Protein AF-A0A1R0H5N1-F1 (afdb_monomer)

Organism: NCBI:txid133383

Structure (mmCIF, N/CA/C/O backbone):
data_AF-A0A1R0H5N1-F1
#
_entry.id   AF-A0A1R0H5N1-F1
#
loop_
_atom_site.group_PDB
_atom_site.id
_atom_site.type_symbol
_atom_site.label_atom_id
_atom_site.label_alt_id
_atom_site.label_comp_id
_atom_site.label_asym_id
_atom_site.label_entity_id
_atom_site.label_seq_id
_atom_site.pdbx_PDB_ins_code
_atom_site.Cartn_x
_atom_site.Cartn_y
_atom_site.Cartn_z
_atom_site.occupancy
_atom_site.B_iso_or_equiv
_atom_site.auth_seq_id
_atom_site.auth_comp_id
_atom_site.auth_asym_id
_atom_site.auth_atom_id
_atom_site.pdbx_PDB_model_num
ATOM 1 N N . MET A 1 1 ? -15.546 14.844 -3.996 1.00 44.25 1 MET A N 1
ATOM 2 C CA . MET A 1 1 ? -14.471 14.415 -4.918 1.00 44.25 1 MET A CA 1
ATOM 3 C C . MET A 1 1 ? -14.047 13.011 -4.516 1.00 44.25 1 MET A C 1
ATOM 5 O O . MET A 1 1 ? -13.396 12.857 -3.492 1.00 44.25 1 MET A O 1
ATOM 9 N N . LEU A 1 2 ? -14.510 11.983 -5.229 1.00 49.69 2 LEU A N 1
ATOM 10 C CA . LEU A 1 2 ? -14.223 10.593 -4.871 1.00 49.69 2 LEU A CA 1
ATOM 11 C C . LEU A 1 2 ? -12.843 10.215 -5.434 1.00 49.69 2 LEU A C 1
ATOM 13 O O . LEU A 1 2 ? -12.694 10.012 -6.638 1.00 49.69 2 LEU A O 1
ATOM 17 N N . LEU A 1 3 ? -11.823 10.152 -4.577 1.00 66.25 3 LEU A N 1
ATOM 18 C CA . LEU A 1 3 ? -10.544 9.518 -4.906 1.00 66.25 3 LEU A CA 1
ATOM 19 C C . LEU A 1 3 ? -10.795 8.011 -5.068 1.00 66.25 3 LEU A C 1
ATOM 21 O O . LEU A 1 3 ? -10.722 7.247 -4.110 1.00 66.25 3 LEU A O 1
ATOM 25 N N . CYS A 1 4 ? -11.157 7.573 -6.275 1.00 80.06 4 CYS A N 1
ATOM 26 C CA . CYS A 1 4 ? -11.319 6.153 -6.568 1.00 80.06 4 CYS A CA 1
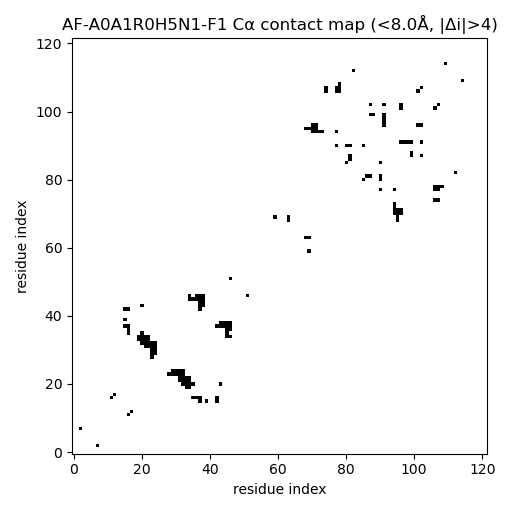ATOM 27 C C . CYS A 1 4 ? -9.935 5.498 -6.660 1.00 80.06 4 CYS A C 1
ATOM 29 O O . CYS A 1 4 ? -9.246 5.627 -7.674 1.00 80.06 4 CYS A O 1
ATOM 31 N N . LEU A 1 5 ? -9.537 4.786 -5.601 1.00 80.38 5 LEU A N 1
ATOM 32 C CA . LEU A 1 5 ? -8.251 4.081 -5.526 1.00 80.38 5 LEU A CA 1
ATOM 33 C C . LEU A 1 5 ? -8.053 3.118 -6.702 1.00 80.38 5 LEU A C 1
ATOM 35 O O . LEU A 1 5 ? -6.963 3.051 -7.263 1.00 80.38 5 LEU A O 1
ATOM 39 N N . VAL A 1 6 ? -9.119 2.430 -7.121 1.00 82.38 6 VAL A N 1
ATOM 40 C CA . VAL A 1 6 ? -9.088 1.499 -8.259 1.00 82.38 6 VAL A CA 1
ATOM 41 C C . VAL A 1 6 ? -8.731 2.230 -9.552 1.00 82.38 6 VAL A C 1
ATOM 43 O O . VAL A 1 6 ? -7.863 1.784 -10.301 1.00 82.38 6 VAL A O 1
ATOM 46 N N . TYR A 1 7 ? -9.356 3.382 -9.800 1.00 87.94 7 TYR A N 1
ATOM 47 C CA . TYR A 1 7 ? -9.076 4.181 -10.990 1.00 87.94 7 TYR A CA 1
ATOM 48 C C . TYR A 1 7 ? -7.671 4.792 -10.945 1.00 87.94 7 TYR A C 1
ATOM 50 O O . TYR A 1 7 ? -6.930 4.707 -11.922 1.00 87.94 7 TYR A O 1
ATOM 58 N N . ALA A 1 8 ? -7.262 5.336 -9.795 1.00 89.81 8 ALA A N 1
ATOM 59 C CA . ALA A 1 8 ? -5.914 5.868 -9.607 1.00 89.81 8 ALA A CA 1
ATOM 60 C C . ALA A 1 8 ? -4.841 4.794 -9.854 1.00 89.81 8 ALA A C 1
ATOM 62 O O . ALA A 1 8 ? -3.863 5.041 -10.560 1.00 89.81 8 ALA A O 1
ATOM 63 N N . TYR A 1 9 ? -5.056 3.581 -9.337 1.00 90.56 9 TYR A N 1
ATOM 64 C CA . TYR A 1 9 ? -4.151 2.457 -9.545 1.00 90.56 9 TYR A CA 1
ATOM 65 C C . TYR A 1 9 ? -4.115 1.991 -11.006 1.00 90.56 9 TYR A C 1
ATOM 67 O O . TYR A 1 9 ? -3.042 1.683 -11.523 1.00 90.56 9 TYR A O 1
ATOM 75 N N . LYS A 1 10 ? -5.258 1.996 -11.704 1.00 92.19 10 LYS A N 1
ATOM 76 C CA . LYS A 1 10 ? -5.314 1.695 -13.141 1.00 92.19 10 LYS A CA 1
ATOM 77 C C . LYS A 1 10 ? -4.419 2.645 -13.944 1.00 92.19 10 LYS A C 1
ATOM 79 O O . LYS A 1 10 ? -3.538 2.185 -14.667 1.00 92.19 10 LYS A O 1
ATOM 84 N N . ILE A 1 11 ? -4.575 3.955 -13.741 1.00 93.25 11 ILE A N 1
ATOM 85 C CA . ILE A 1 11 ? -3.749 4.976 -14.406 1.00 93.25 11 ILE A CA 1
ATOM 86 C C . ILE A 1 11 ? -2.270 4.833 -14.021 1.00 93.25 11 ILE A C 1
ATOM 88 O O . ILE A 1 11 ? -1.384 4.977 -14.865 1.00 93.25 11 ILE A O 1
ATOM 92 N N . TYR A 1 12 ? -1.982 4.526 -12.753 1.00 93.81 12 TYR A N 1
ATOM 93 C CA . TYR A 1 12 ? -0.618 4.268 -12.295 1.00 93.81 12 TYR A CA 1
ATOM 94 C C . TYR A 1 12 ? 0.025 3.088 -13.040 1.00 93.81 12 TYR A C 1
ATOM 96 O O . TYR A 1 12 ? 1.154 3.213 -13.522 1.00 93.81 12 TYR A O 1
ATOM 104 N N . LYS A 1 13 ? -0.688 1.962 -13.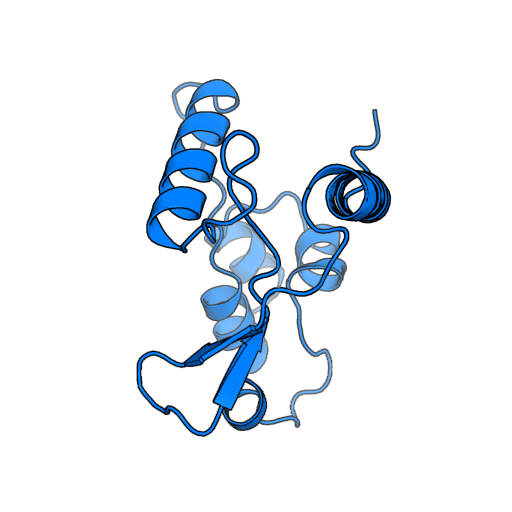181 1.00 92.94 13 LYS A N 1
ATOM 105 C CA . LYS A 1 13 ? -0.201 0.804 -13.941 1.00 92.94 13 LYS A CA 1
ATOM 106 C C . LYS A 1 13 ? 0.095 1.172 -15.388 1.00 92.94 13 LYS A C 1
ATOM 108 O O . LYS A 1 13 ? 1.173 0.856 -15.866 1.00 92.94 13 LYS A O 1
ATOM 113 N N . GLU A 1 14 ? -0.805 1.886 -16.055 1.00 92.94 14 GLU A N 1
ATOM 114 C CA . GLU A 1 14 ? -0.618 2.290 -17.456 1.00 92.94 14 GLU A CA 1
ATOM 115 C C . GLU A 1 14 ? 0.609 3.200 -17.650 1.00 92.94 14 GLU A C 1
ATOM 117 O O . GLU A 1 14 ? 1.322 3.078 -18.643 1.00 92.94 14 GLU A O 1
ATOM 122 N N . LYS A 1 15 ? 0.900 4.093 -16.694 1.00 92.75 15 LYS A N 1
ATOM 123 C CA . LYS A 1 15 ? 1.978 5.091 -16.833 1.00 92.75 15 LYS A CA 1
ATOM 124 C C . LYS A 1 15 ? 3.333 4.653 -16.272 1.00 92.75 15 LYS A C 1
ATOM 126 O O . LYS A 1 15 ? 4.376 5.081 -16.780 1.00 92.75 15 LYS A O 1
ATOM 131 N N . VAL A 1 16 ? 3.342 3.863 -15.200 1.00 92.56 16 VAL A N 1
ATOM 132 C CA . VAL A 1 16 ? 4.546 3.567 -14.402 1.00 92.56 16 VAL A CA 1
ATOM 133 C C . VAL A 1 16 ? 4.852 2.073 -14.373 1.00 92.56 16 VAL A C 1
ATOM 135 O O . VAL A 1 16 ? 5.983 1.687 -14.659 1.00 92.56 16 VAL A O 1
ATOM 138 N N . ALA A 1 17 ? 3.860 1.236 -14.072 1.00 92.12 17 ALA A N 1
ATOM 139 C CA . ALA A 1 17 ? 4.028 -0.208 -13.885 1.00 92.12 17 ALA A CA 1
ATOM 140 C C . ALA A 1 17 ? 3.399 -1.026 -15.030 1.00 92.12 17 ALA A C 1
ATOM 142 O O . ALA A 1 17 ? 2.692 -2.006 -14.788 1.00 92.12 17 ALA A O 1
ATOM 143 N N . TYR A 1 18 ? 3.636 -0.598 -16.275 1.00 90.44 18 TYR A N 1
ATOM 144 C CA . TYR A 1 18 ? 2.992 -1.170 -17.465 1.00 90.44 18 TYR A CA 1
ATOM 145 C C . TYR A 1 18 ? 3.497 -2.584 -17.785 1.00 90.44 18 TYR A C 1
ATOM 147 O O . TYR A 1 18 ? 2.748 -3.404 -18.308 1.00 90.44 18 TYR A O 1
ATOM 155 N N . LEU A 1 19 ? 4.741 -2.891 -17.404 1.00 90.25 19 LEU A N 1
ATOM 156 C CA . LEU A 1 19 ? 5.320 -4.234 -17.433 1.00 90.25 19 LEU A CA 1
ATOM 157 C C . LEU A 1 19 ? 5.545 -4.756 -16.013 1.00 90.25 19 LEU A C 1
ATOM 159 O O . LEU A 1 19 ? 5.891 -3.953 -15.137 1.00 90.25 19 LEU A O 1
ATOM 163 N N . PRO A 1 20 ? 5.405 -6.073 -15.769 1.00 88.44 20 PRO A N 1
ATOM 164 C CA . PRO A 1 20 ? 5.778 -6.683 -14.497 1.00 88.44 20 PRO A CA 1
ATOM 165 C C . PRO A 1 20 ? 7.278 -6.509 -14.224 1.00 88.44 20 PRO A C 1
ATOM 167 O O . PRO A 1 20 ? 8.082 -6.340 -15.137 1.00 88.44 20 PRO A O 1
ATOM 170 N N . PHE A 1 21 ? 7.644 -6.509 -12.947 1.00 89.06 21 PHE A N 1
ATOM 171 C CA . PHE A 1 21 ? 9.021 -6.377 -12.480 1.00 89.06 21 PHE A CA 1
ATOM 172 C C . PHE A 1 21 ? 9.272 -7.362 -11.338 1.00 89.06 21 PHE A C 1
ATOM 174 O O . PHE A 1 21 ? 9.279 -6.960 -10.166 1.00 89.06 21 PHE A O 1
ATOM 181 N N . PRO A 1 22 ? 9.387 -8.658 -11.680 1.00 89.75 22 PRO A N 1
ATOM 182 C CA . PRO A 1 22 ? 9.730 -9.691 -10.720 1.00 89.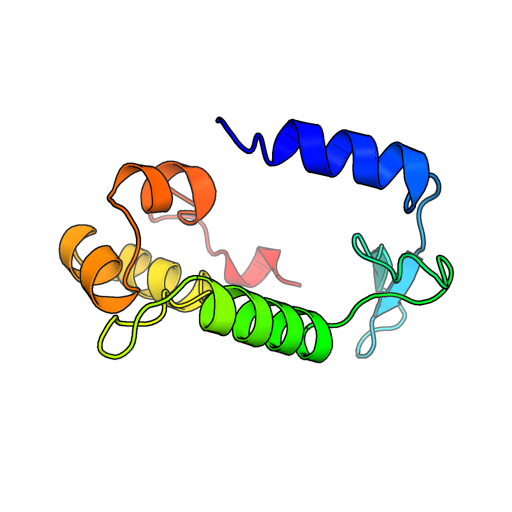75 22 PRO A CA 1
ATOM 183 C C . PRO A 1 22 ? 11.180 -9.517 -10.263 1.00 89.75 22 PRO A C 1
ATOM 185 O O . PRO A 1 22 ? 12.064 -9.185 -11.056 1.00 89.75 22 PRO A O 1
ATOM 188 N N . ARG A 1 23 ? 11.412 -9.718 -8.969 1.00 87.56 23 ARG A N 1
ATOM 189 C CA . ARG A 1 23 ? 12.739 -9.879 -8.379 1.00 87.56 23 ARG A CA 1
ATOM 190 C C . ARG A 1 23 ? 12.699 -11.030 -7.374 1.00 87.56 23 ARG A C 1
ATOM 192 O O . ARG A 1 23 ? 11.673 -11.164 -6.705 1.00 87.56 23 ARG A O 1
ATOM 199 N N . PRO A 1 24 ? 13.801 -11.774 -7.199 1.00 90.38 24 PRO A N 1
ATOM 200 C CA . PRO A 1 24 ?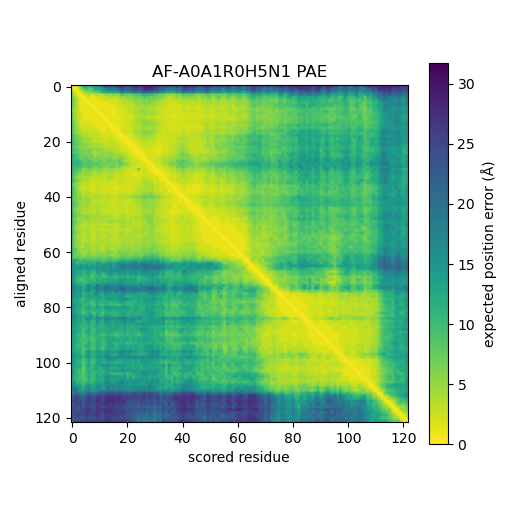 13.890 -12.780 -6.153 1.00 90.38 24 PRO A CA 1
ATOM 201 C C . PRO A 1 24 ? 13.599 -12.167 -4.781 1.00 90.38 24 PRO A C 1
ATOM 203 O O . PRO A 1 24 ? 14.012 -11.035 -4.489 1.00 90.38 24 PRO A O 1
ATOM 206 N N . HIS A 1 25 ? 12.878 -12.899 -3.941 1.00 86.31 25 HIS A N 1
ATOM 207 C CA . HIS A 1 25 ? 12.607 -12.489 -2.577 1.00 86.31 25 HIS A CA 1
ATOM 208 C C . HIS A 1 25 ? 13.915 -12.428 -1.779 1.00 86.31 25 HIS A C 1
ATOM 210 O O . HIS A 1 25 ? 14.785 -13.283 -1.909 1.00 86.31 25 HIS A O 1
ATOM 216 N N . LEU A 1 26 ? 14.043 -11.423 -0.906 1.00 84.12 26 LEU A N 1
ATOM 217 C CA . LEU A 1 26 ? 15.292 -11.144 -0.187 1.00 84.12 26 LEU A CA 1
ATOM 218 C C . LEU A 1 26 ? 15.778 -12.326 0.673 1.00 84.12 26 LEU A C 1
ATOM 220 O O . LEU A 1 26 ? 16.979 -12.476 0.877 1.00 84.12 26 LEU A O 1
ATOM 224 N N . ASN A 1 27 ? 14.847 -13.147 1.168 1.00 87.81 27 ASN A N 1
ATOM 225 C CA . ASN A 1 27 ? 15.152 -14.297 2.026 1.00 87.81 27 ASN A CA 1
ATOM 226 C C . ASN A 1 27 ? 15.028 -15.651 1.310 1.00 87.81 27 ASN A C 1
ATOM 228 O O . ASN A 1 27 ? 15.454 -16.653 1.874 1.00 87.81 27 ASN A O 1
ATOM 232 N N . ASP A 1 28 ? 14.416 -15.700 0.124 1.00 89.19 28 ASP A N 1
ATOM 233 C CA . ASP A 1 28 ? 14.215 -16.949 -0.619 1.00 89.19 28 ASP A CA 1
ATOM 234 C C . ASP A 1 28 ? 14.274 -16.685 -2.125 1.00 89.19 28 ASP A C 1
ATOM 236 O O . ASP A 1 28 ? 13.344 -16.152 -2.728 1.00 89.19 28 ASP A O 1
ATOM 240 N N . ASN A 1 29 ? 15.379 -17.085 -2.746 1.00 89.06 29 ASN A N 1
ATOM 241 C CA . ASN A 1 29 ? 15.606 -16.827 -4.162 1.00 89.06 29 ASN A CA 1
ATOM 242 C C . ASN A 1 29 ? 14.732 -17.684 -5.092 1.00 89.06 29 ASN A C 1
ATOM 244 O O . ASN A 1 29 ? 14.731 -17.431 -6.293 1.00 89.06 29 ASN A O 1
ATOM 248 N N . ASN A 1 30 ? 13.999 -18.676 -4.572 1.00 93.56 30 ASN A N 1
ATOM 249 C CA . ASN A 1 30 ? 13.056 -19.470 -5.364 1.00 93.56 30 ASN A CA 1
ATOM 250 C C . ASN A 1 30 ? 11.707 -18.765 -5.560 1.00 93.56 30 ASN A C 1
ATOM 252 O O . ASN A 1 30 ? 10.882 -19.228 -6.349 1.00 93.56 30 ASN A O 1
ATOM 256 N N . ILE A 1 31 ? 11.469 -17.668 -4.836 1.00 91.00 31 ILE A N 1
ATOM 257 C CA . ILE A 1 31 ? 10.225 -16.907 -4.894 1.00 91.00 31 ILE A CA 1
ATOM 258 C C . ILE A 1 31 ? 10.483 -15.604 -5.641 1.00 91.00 31 ILE A C 1
ATOM 260 O O . ILE A 1 31 ? 11.239 -14.752 -5.179 1.00 91.00 31 ILE A O 1
ATOM 264 N N . ASP A 1 32 ? 9.796 -15.411 -6.763 1.00 90.25 32 ASP A N 1
ATOM 265 C CA . ASP A 1 32 ? 9.794 -14.137 -7.473 1.00 90.25 32 ASP A CA 1
ATOM 266 C C . ASP A 1 32 ? 8.662 -13.234 -6.978 1.00 90.25 32 ASP A C 1
ATOM 268 O O . ASP A 1 32 ? 7.476 -13.560 -7.058 1.00 90.25 32 ASP A O 1
ATOM 272 N N . VAL A 1 33 ? 9.027 -12.039 -6.519 1.00 88.81 33 VAL A N 1
ATOM 273 C CA . VAL A 1 33 ? 8.092 -11.018 -6.053 1.00 88.81 33 VAL A CA 1
ATOM 274 C C . VAL A 1 33 ? 7.991 -9.909 -7.086 1.00 88.81 33 VAL A C 1
ATOM 276 O O . VAL A 1 33 ? 8.959 -9.219 -7.407 1.00 88.81 33 VAL A O 1
ATOM 279 N N . ASN A 1 34 ? 6.780 -9.687 -7.588 1.00 89.50 34 ASN A N 1
ATOM 280 C CA . ASN A 1 34 ? 6.502 -8.551 -8.454 1.00 89.50 34 ASN A CA 1
ATOM 281 C C . ASN A 1 34 ? 6.268 -7.281 -7.625 1.00 89.50 34 ASN A C 1
ATOM 283 O O . ASN A 1 34 ? 5.265 -7.152 -6.919 1.00 89.50 34 ASN A O 1
ATOM 287 N N . HIS A 1 35 ? 7.155 -6.297 -7.759 1.00 86.56 35 HIS A N 1
ATOM 288 C CA . HIS A 1 35 ? 6.996 -5.021 -7.066 1.00 86.56 35 HIS A CA 1
ATOM 289 C C . HIS A 1 35 ? 5.929 -4.146 -7.743 1.00 86.56 35 HIS A C 1
ATOM 291 O O . HIS A 1 35 ? 6.149 -3.577 -8.820 1.00 86.56 35 HIS A O 1
ATOM 297 N N . LEU A 1 36 ? 4.774 -4.019 -7.076 1.00 88.06 36 LEU A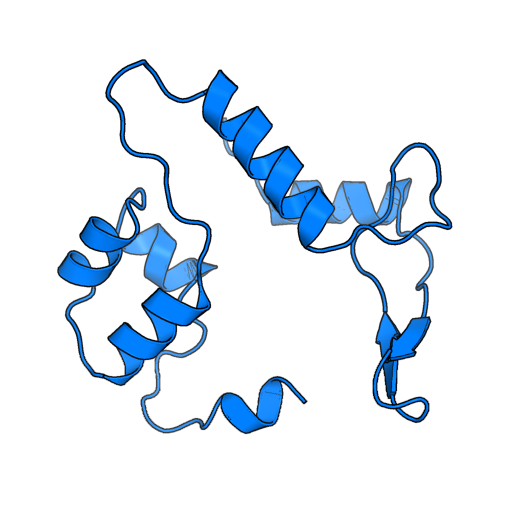 N 1
ATOM 298 C CA . LEU A 1 36 ? 3.620 -3.260 -7.570 1.00 88.06 36 LEU A CA 1
ATOM 299 C C . LEU A 1 36 ? 3.891 -1.759 -7.677 1.00 88.06 36 LEU A C 1
ATOM 301 O O . LEU A 1 36 ? 3.418 -1.134 -8.620 1.00 88.06 36 LEU A O 1
ATOM 305 N N . PHE A 1 37 ? 4.638 -1.195 -6.726 1.00 91.12 37 PHE A N 1
ATOM 306 C CA . PHE A 1 37 ? 4.970 0.226 -6.683 1.00 91.12 37 PHE A CA 1
ATOM 307 C C . PHE A 1 37 ? 6.451 0.461 -6.974 1.00 91.12 37 PHE A C 1
ATOM 309 O O . PHE A 1 37 ? 7.331 -0.277 -6.530 1.00 91.12 37 PHE A O 1
ATOM 316 N N . ARG A 1 38 ? 6.711 1.524 -7.728 1.00 92.44 38 ARG A N 1
ATOM 317 C CA . ARG A 1 38 ? 8.007 1.956 -8.259 1.00 92.44 38 ARG A CA 1
ATOM 318 C C . ARG A 1 38 ? 8.090 3.470 -8.244 1.00 92.44 38 ARG A C 1
ATOM 320 O O . ARG A 1 38 ? 7.056 4.146 -8.263 1.00 92.44 38 ARG A O 1
ATOM 327 N N . TYR A 1 39 ? 9.309 3.993 -8.245 1.00 90.88 39 TYR A N 1
ATOM 328 C CA . TYR A 1 39 ? 9.522 5.432 -8.334 1.00 90.88 39 TYR A CA 1
ATOM 329 C C . TYR A 1 39 ? 9.018 5.973 -9.677 1.00 90.88 39 TYR A C 1
ATOM 331 O O . TYR A 1 39 ? 9.222 5.375 -10.729 1.00 90.88 39 TYR A O 1
ATOM 339 N N . ILE A 1 40 ? 8.362 7.135 -9.643 1.00 89.81 40 ILE A N 1
ATOM 340 C CA . ILE A 1 40 ? 7.834 7.785 -10.855 1.00 89.81 40 ILE A CA 1
ATOM 341 C C . ILE A 1 40 ? 8.987 8.226 -11.769 1.00 89.81 40 ILE A C 1
ATOM 343 O O . ILE A 1 40 ? 8.920 8.030 -12.981 1.00 89.81 40 ILE A O 1
ATOM 347 N N . ASN A 1 41 ? 10.052 8.767 -11.170 1.00 89.88 41 ASN A N 1
ATOM 348 C CA . ASN A 1 41 ? 11.234 9.261 -11.882 1.00 89.88 41 ASN A CA 1
ATOM 349 C C . ASN A 1 41 ? 12.169 8.130 -12.338 1.00 89.88 41 ASN A C 1
ATOM 351 O O . ASN A 1 41 ? 12.924 8.309 -13.284 1.00 89.88 41 ASN A O 1
ATOM 355 N N . ASP A 1 42 ? 12.111 6.974 -11.672 1.00 90.75 42 ASP A N 1
ATOM 356 C CA . ASP A 1 42 ? 12.897 5.788 -12.007 1.00 90.75 42 ASP A CA 1
ATOM 357 C C . ASP A 1 42 ? 12.023 4.535 -11.884 1.00 90.75 42 ASP A C 1
ATOM 359 O O . ASP A 1 42 ? 11.885 3.920 -10.823 1.00 90.75 42 ASP A O 1
ATOM 363 N N . LYS A 1 43 ? 11.431 4.148 -13.015 1.00 89.69 43 LYS A N 1
ATOM 364 C CA . LYS A 1 43 ? 10.484 3.029 -13.105 1.00 89.69 43 LYS A CA 1
ATOM 365 C C . LYS A 1 43 ? 11.153 1.661 -12.942 1.00 89.69 43 LYS A C 1
ATOM 367 O O . LYS A 1 43 ? 10.446 0.657 -12.904 1.00 89.69 43 LYS A O 1
ATOM 372 N N . THR A 1 44 ? 12.485 1.603 -12.868 1.00 88.38 44 THR A N 1
ATOM 373 C CA . THR A 1 44 ? 13.253 0.364 -12.645 1.00 88.38 44 THR A CA 1
ATOM 374 C C . THR A 1 44 ? 13.502 0.096 -11.162 1.00 88.38 44 THR A C 1
ATOM 376 O O . THR A 1 44 ? 13.898 -1.006 -10.766 1.00 88.38 44 THR A O 1
ATOM 379 N N . LYS A 1 45 ? 13.240 1.097 -10.316 1.00 90.12 45 LYS A N 1
ATOM 380 C CA . LYS A 1 45 ? 13.462 1.013 -8.882 1.00 90.12 45 LYS A CA 1
ATOM 381 C C . LYS A 1 45 ? 12.148 0.741 -8.147 1.00 90.12 45 LYS A C 1
ATOM 383 O O . LYS A 1 45 ? 11.222 1.556 -8.231 1.00 90.12 45 LYS A O 1
ATOM 388 N N . PRO A 1 46 ? 12.049 -0.372 -7.400 1.00 90.25 46 PRO A N 1
ATOM 389 C CA . PRO A 1 46 ? 10.871 -0.654 -6.601 1.00 90.25 46 PRO A CA 1
ATOM 390 C C . PRO A 1 46 ? 10.800 0.300 -5.407 1.00 90.25 46 PRO A C 1
ATOM 392 O O . PRO A 1 46 ? 11.815 0.806 -4.919 1.00 90.25 46 PRO A O 1
ATOM 395 N N . LEU A 1 47 ? 9.581 0.556 -4.949 1.00 90.94 47 LEU A N 1
ATOM 396 C CA . LEU A 1 47 ? 9.308 1.418 -3.809 1.00 90.94 47 LEU A CA 1
ATOM 397 C C . LEU A 1 47 ? 9.080 0.534 -2.578 1.00 90.94 47 LEU A C 1
ATOM 399 O O . LEU A 1 47 ? 8.200 -0.326 -2.576 1.00 90.94 47 LEU A O 1
ATOM 403 N N . PHE A 1 48 ? 9.914 0.713 -1.555 1.00 87.50 48 PHE A N 1
ATOM 404 C CA . PHE A 1 48 ? 9.933 -0.137 -0.363 1.00 87.50 48 PHE A CA 1
ATOM 405 C C . PHE A 1 48 ? 9.103 0.445 0.788 1.00 87.50 48 PHE A C 1
ATOM 407 O O . PHE A 1 48 ? 8.716 1.617 0.785 1.00 87.50 48 PHE A O 1
ATOM 414 N N . VAL A 1 49 ? 8.835 -0.398 1.791 1.00 83.12 49 VAL A N 1
ATOM 415 C CA . VAL A 1 49 ? 7.978 -0.086 2.948 1.00 83.12 49 VAL A CA 1
ATOM 416 C C . VAL A 1 49 ? 8.465 1.145 3.716 1.00 83.12 49 VAL A C 1
ATOM 418 O O . VAL A 1 49 ? 7.645 1.945 4.167 1.00 83.12 49 VAL A O 1
ATOM 421 N N . ASP A 1 50 ? 9.779 1.350 3.830 1.00 85.19 50 ASP A N 1
ATOM 422 C CA . ASP A 1 50 ? 10.371 2.519 4.492 1.00 85.19 50 ASP A CA 1
ATOM 423 C C . ASP A 1 50 ? 9.984 3.825 3.780 1.00 85.19 50 ASP A C 1
ATOM 425 O O . ASP A 1 50 ? 9.669 4.833 4.420 1.00 85.19 50 ASP A O 1
ATOM 429 N N . ARG A 1 51 ? 9.976 3.807 2.442 1.00 89.94 51 ARG A N 1
ATOM 430 C CA . ARG A 1 51 ? 9.649 4.970 1.631 1.00 89.94 51 ARG A CA 1
ATOM 431 C C . ARG A 1 51 ? 8.155 5.249 1.663 1.00 89.94 51 ARG A C 1
ATOM 433 O O . ARG A 1 51 ? 7.789 6.383 1.951 1.00 89.94 51 ARG A O 1
ATOM 440 N N . ILE A 1 52 ? 7.322 4.221 1.485 1.00 86.81 52 ILE A N 1
ATOM 441 C CA . ILE A 1 52 ? 5.860 4.329 1.631 1.00 86.81 52 ILE A CA 1
ATOM 442 C C . ILE A 1 52 ? 5.515 4.920 3.002 1.00 86.81 52 ILE A C 1
ATOM 444 O O . ILE A 1 52 ? 4.726 5.856 3.100 1.00 86.81 52 ILE A O 1
ATOM 448 N N . SER A 1 53 ? 6.160 4.433 4.065 1.00 83.31 53 SER A N 1
ATOM 449 C CA . SER A 1 53 ? 5.929 4.920 5.428 1.00 83.31 53 SER A CA 1
ATOM 450 C C . SER A 1 53 ? 6.278 6.401 5.592 1.00 83.31 53 SER A C 1
ATOM 452 O O . SER A 1 53 ? 5.566 7.129 6.285 1.00 83.31 53 SER A O 1
ATOM 454 N N . ARG A 1 54 ? 7.367 6.865 4.966 1.00 88.50 54 ARG A N 1
ATOM 455 C CA . ARG A 1 54 ? 7.744 8.287 4.969 1.00 88.50 54 ARG A CA 1
ATOM 456 C C . ARG A 1 54 ? 6.764 9.140 4.175 1.00 88.50 54 ARG A C 1
ATOM 458 O O . ARG A 1 54 ? 6.373 10.196 4.666 1.00 88.50 54 ARG A O 1
ATOM 465 N N . ASP A 1 55 ? 6.350 8.677 3.000 1.00 88.12 55 ASP A N 1
ATOM 466 C CA . ASP A 1 55 ? 5.413 9.404 2.146 1.00 88.12 55 ASP A CA 1
ATOM 467 C C . ASP A 1 55 ? 4.039 9.530 2.837 1.00 88.12 55 ASP A C 1
ATOM 469 O O . ASP A 1 55 ? 3.495 10.631 2.899 1.00 88.12 55 ASP A O 1
ATOM 473 N N . ILE A 1 56 ? 3.535 8.462 3.480 1.00 83.56 56 ILE A N 1
ATOM 474 C CA . ILE A 1 56 ? 2.320 8.511 4.318 1.00 83.56 56 ILE A CA 1
ATOM 475 C C . ILE A 1 56 ? 2.474 9.554 5.425 1.00 83.56 56 ILE A C 1
ATOM 477 O O . ILE A 1 56 ? 1.630 10.432 5.5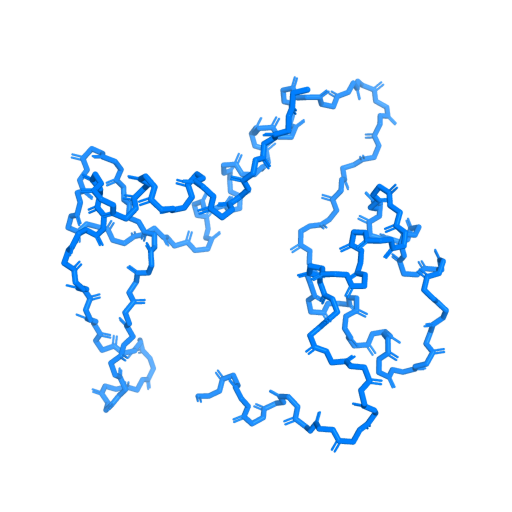47 1.00 83.56 56 ILE A O 1
ATOM 481 N N . LYS A 1 57 ? 3.558 9.507 6.213 1.00 82.50 57 LYS A N 1
ATOM 482 C CA . LYS A 1 57 ? 3.786 10.482 7.295 1.00 82.50 57 LYS A CA 1
ATOM 483 C C . LYS A 1 57 ? 3.806 11.920 6.780 1.00 82.50 57 LYS A C 1
ATOM 485 O O . LYS A 1 57 ? 3.207 12.790 7.404 1.00 82.50 57 LYS A O 1
ATOM 490 N N . SER A 1 58 ? 4.472 12.161 5.651 1.00 88.19 58 SER A N 1
ATOM 491 C CA . SER A 1 58 ? 4.559 13.492 5.054 1.00 88.19 58 SER A CA 1
ATOM 492 C C . SER A 1 58 ? 3.197 13.995 4.582 1.00 88.19 58 SER A C 1
ATOM 494 O O . SER A 1 58 ? 2.845 15.127 4.889 1.00 88.19 58 SER A O 1
ATOM 496 N N . ILE A 1 59 ? 2.429 13.171 3.860 1.00 86.88 59 ILE A N 1
ATOM 497 C CA . ILE A 1 59 ? 1.095 13.538 3.359 1.00 86.88 59 ILE A CA 1
ATOM 498 C C . ILE A 1 59 ? 0.146 13.781 4.530 1.00 86.88 59 ILE A C 1
ATOM 500 O O . ILE A 1 59 ? -0.539 14.798 4.585 1.00 86.88 59 ILE A O 1
ATOM 504 N N . THR A 1 60 ? 0.151 12.878 5.506 1.00 81.75 60 THR A N 1
ATOM 505 C CA . THR A 1 60 ? -0.641 13.008 6.722 1.00 81.75 60 THR A CA 1
ATOM 506 C C . THR A 1 60 ? -0.317 14.306 7.461 1.00 81.75 60 THR A C 1
ATOM 508 O O . THR A 1 60 ? -1.236 15.026 7.834 1.00 81.75 60 THR A O 1
ATOM 511 N N . GLY A 1 61 ? 0.963 14.660 7.611 1.00 82.94 61 GLY A N 1
ATOM 512 C CA . GLY A 1 61 ? 1.374 15.918 8.242 1.00 82.94 61 GLY A CA 1
ATOM 513 C C . GLY A 1 61 ? 0.911 17.182 7.507 1.00 82.94 61 GLY A C 1
ATOM 514 O O . GLY A 1 61 ? 0.819 18.234 8.129 1.00 82.94 61 GLY A O 1
ATOM 515 N N . MET A 1 62 ? 0.593 17.094 6.210 1.00 86.19 62 MET A N 1
ATOM 516 C CA . MET A 1 62 ? 0.018 18.207 5.441 1.00 86.19 62 MET A CA 1
ATOM 517 C C . MET A 1 62 ? -1.505 18.316 5.595 1.00 86.19 62 MET A C 1
ATOM 519 O O . MET A 1 62 ? -2.055 19.402 5.439 1.00 86.19 62 MET A O 1
ATOM 523 N N . ILE A 1 63 ? -2.191 17.200 5.858 1.00 83.38 63 ILE A N 1
ATOM 524 C CA . ILE A 1 63 ? -3.661 17.135 5.928 1.00 83.38 63 ILE A CA 1
ATOM 525 C C . ILE A 1 63 ? -4.166 17.378 7.355 1.00 83.38 63 ILE A C 1
ATOM 527 O O . ILE A 1 63 ? -5.203 18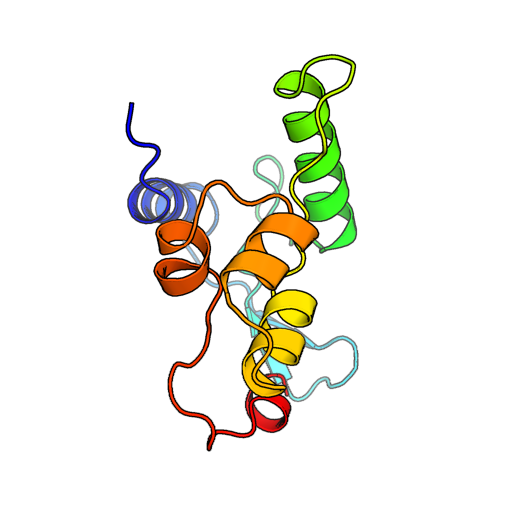.010 7.552 1.00 83.38 63 ILE A O 1
ATOM 531 N N . ILE A 1 64 ? -3.455 16.843 8.344 1.00 82.94 64 ILE A N 1
ATOM 532 C CA . ILE A 1 64 ? -3.889 16.791 9.740 1.00 82.94 64 ILE A CA 1
ATOM 533 C C . ILE A 1 64 ? -3.601 18.118 10.441 1.00 82.94 64 ILE A C 1
ATOM 535 O O . ILE A 1 64 ? -2.498 18.660 10.348 1.00 82.94 64 ILE A O 1
ATOM 539 N N . LYS A 1 65 ? -4.596 18.651 11.160 1.00 78.25 65 LYS A N 1
ATOM 540 C CA . LYS A 1 65 ? -4.433 19.885 11.934 1.00 78.25 65 LYS A CA 1
ATOM 541 C C . LYS A 1 65 ? -3.694 19.592 13.236 1.00 78.25 65 LYS A C 1
ATOM 543 O O . LYS A 1 65 ? -3.693 18.478 13.754 1.00 78.25 65 LYS A O 1
ATOM 548 N N . LYS A 1 66 ? -3.061 20.615 13.809 1.00 75.06 66 LYS A N 1
ATOM 549 C CA . LYS A 1 66 ? -2.397 20.492 15.111 1.00 75.06 66 LYS A CA 1
ATOM 550 C C . LYS A 1 66 ? -3.411 20.026 16.170 1.00 75.06 66 LYS A C 1
ATOM 552 O O . LYS A 1 66 ? -4.351 20.756 16.460 1.00 75.06 66 LYS A O 1
ATOM 557 N N . GLY A 1 67 ? -3.177 18.850 16.754 1.00 72.19 67 GLY A N 1
ATOM 558 C CA . GLY A 1 67 ? -4.032 18.244 17.786 1.00 72.19 67 GLY A CA 1
ATOM 559 C C . GLY A 1 67 ? -4.855 17.044 17.309 1.00 72.19 67 GLY A C 1
ATOM 560 O O . GLY A 1 67 ? -5.318 16.273 18.143 1.00 72.19 67 GLY A O 1
ATOM 561 N N . ASP A 1 68 ? -4.972 16.843 15.998 1.00 78.00 68 ASP A N 1
ATOM 562 C CA . ASP A 1 68 ? -5.670 15.690 15.434 1.00 78.00 68 ASP A CA 1
ATOM 563 C C . ASP A 1 68 ? -4.792 14.426 15.517 1.00 78.00 68 ASP A C 1
ATOM 565 O O . ASP A 1 68 ? -3.567 14.453 15.342 1.00 78.00 68 ASP A O 1
ATOM 569 N N . THR A 1 69 ? -5.428 13.286 15.767 1.00 72.62 69 THR A N 1
ATOM 570 C CA . THR A 1 69 ? -4.789 11.970 15.769 1.00 72.62 69 THR A CA 1
ATOM 571 C C . THR A 1 69 ? -4.468 11.520 14.345 1.00 72.62 69 THR A C 1
ATOM 573 O O . THR A 1 69 ? -5.267 11.674 13.424 1.00 72.62 69 THR A O 1
ATOM 576 N N . ILE A 1 70 ? -3.286 10.928 14.149 1.00 73.00 70 ILE A N 1
ATOM 577 C CA . ILE A 1 70 ? -2.874 10.349 12.865 1.00 73.00 70 ILE A CA 1
ATOM 578 C C . ILE A 1 70 ? -3.553 8.982 12.680 1.00 73.00 70 ILE A C 1
ATOM 580 O O . ILE A 1 70 ? -3.342 8.103 13.520 1.00 73.00 70 ILE A O 1
ATOM 584 N N . PRO A 1 71 ? -4.316 8.754 11.588 1.00 70.94 71 PRO A N 1
ATOM 585 C CA . PRO A 1 71 ? -4.783 7.423 11.219 1.00 70.94 71 PRO A CA 1
ATOM 586 C C . PRO A 1 71 ? -3.608 6.457 11.100 1.00 70.94 71 PRO A C 1
ATOM 588 O O . PRO A 1 71 ? -2.613 6.736 10.421 1.00 70.94 71 PRO A O 1
ATOM 591 N N . LYS A 1 72 ? -3.710 5.307 11.760 1.00 73.75 72 LYS A N 1
ATOM 592 C CA . LYS A 1 72 ? -2.687 4.267 11.680 1.00 73.75 72 LYS A CA 1
ATOM 593 C C . LYS A 1 72 ? -2.874 3.488 10.383 1.00 73.75 72 LYS A C 1
ATOM 595 O O . LYS A 1 72 ? -3.970 3.060 10.038 1.00 73.75 72 LYS A O 1
ATOM 600 N N . ALA A 1 73 ? -1.781 3.266 9.659 1.00 66.94 73 ALA A N 1
ATOM 601 C CA . ALA A 1 73 ? -1.787 2.496 8.413 1.00 66.94 73 ALA A CA 1
ATOM 602 C C . ALA A 1 73 ? -1.697 0.968 8.643 1.00 66.94 73 ALA A C 1
ATOM 604 O O . ALA A 1 73 ? -1.339 0.223 7.731 1.00 66.94 73 ALA A O 1
ATOM 605 N N . ARG A 1 74 ? -1.933 0.474 9.870 1.00 67.88 74 ARG A N 1
ATOM 606 C CA . ARG A 1 74 ? -1.565 -0.893 10.263 1.00 67.88 74 ARG A CA 1
ATOM 607 C C . ARG A 1 74 ? -2.737 -1.866 10.135 1.00 67.88 74 ARG A C 1
ATOM 609 O O . ARG A 1 74 ? -3.345 -2.261 11.121 1.00 67.88 74 ARG A O 1
ATOM 616 N N . ALA A 1 75 ? -2.960 -2.360 8.918 1.00 69.06 75 ALA A N 1
ATOM 617 C CA . ALA A 1 75 ? -3.974 -3.386 8.653 1.00 69.06 75 ALA A CA 1
ATOM 618 C C . ALA A 1 75 ? -3.814 -4.641 9.542 1.00 69.06 75 ALA A C 1
ATOM 620 O O . ALA A 1 75 ? -4.793 -5.147 10.076 1.00 69.06 75 ALA A O 1
ATOM 621 N N . ILE A 1 76 ? -2.577 -5.112 9.765 1.00 77.25 76 ILE A N 1
ATOM 622 C CA . ILE A 1 76 ? -2.307 -6.359 10.511 1.00 77.25 76 ILE A CA 1
ATOM 623 C C . ILE A 1 76 ? -2.816 -6.301 11.958 1.00 77.25 76 ILE A C 1
ATOM 625 O O . ILE A 1 76 ? -3.383 -7.276 12.440 1.00 77.25 76 ILE A O 1
ATOM 629 N N . GLY A 1 77 ? -2.647 -5.170 12.652 1.00 78.75 77 GLY A N 1
ATOM 630 C CA . GLY A 1 77 ? -3.101 -5.031 14.041 1.00 78.75 77 GLY A CA 1
ATOM 631 C C . GLY A 1 77 ? -4.623 -5.124 14.149 1.00 78.75 77 GLY A C 1
ATOM 632 O O . GLY A 1 77 ? -5.139 -5.901 14.950 1.00 78.75 77 GLY A O 1
ATOM 633 N N . ALA A 1 78 ? -5.325 -4.405 13.269 1.00 79.75 78 ALA A N 1
ATOM 634 C CA . ALA A 1 78 ? -6.778 -4.455 13.158 1.00 79.75 78 ALA A CA 1
ATOM 635 C C . ALA A 1 78 ? -7.293 -5.866 12.839 1.00 79.75 78 ALA A C 1
ATOM 637 O O . ALA A 1 78 ? -8.287 -6.304 13.407 1.00 79.75 78 ALA A O 1
ATOM 638 N N . ILE A 1 79 ? -6.602 -6.599 11.963 1.00 80.62 79 ILE A N 1
ATOM 639 C CA . ILE A 1 79 ? -6.967 -7.973 11.597 1.00 80.62 79 ILE A CA 1
ATOM 640 C C . ILE A 1 79 ? -6.786 -8.928 12.776 1.00 80.62 79 ILE A C 1
ATOM 642 O O . ILE A 1 79 ? -7.681 -9.720 13.056 1.00 80.62 79 ILE A O 1
ATOM 646 N N . LEU A 1 80 ? -5.654 -8.854 13.483 1.00 83.38 80 LEU A N 1
ATOM 647 C CA . LEU A 1 80 ? -5.415 -9.691 14.661 1.00 83.38 80 LEU A CA 1
ATOM 648 C C . LEU A 1 80 ? -6.474 -9.440 15.739 1.00 83.38 80 LEU A C 1
ATOM 650 O O . LEU A 1 80 ? -7.012 -10.393 16.296 1.00 83.38 80 LEU A O 1
ATOM 654 N N . ALA A 1 81 ? -6.824 -8.175 15.977 1.00 83.62 81 ALA A N 1
ATOM 655 C CA . ALA A 1 81 ? -7.893 -7.808 16.898 1.00 83.62 81 ALA A CA 1
ATOM 656 C C . ALA A 1 81 ? -9.262 -8.338 16.431 1.00 83.62 81 ALA A C 1
ATOM 658 O O . ALA A 1 81 ? -9.999 -8.918 17.223 1.00 83.62 81 ALA A O 1
ATOM 659 N N . ALA A 1 82 ? -9.582 -8.214 15.141 1.00 83.12 82 ALA A N 1
ATOM 660 C CA . ALA A 1 82 ? -10.828 -8.730 14.578 1.00 83.12 82 ALA A CA 1
ATOM 661 C C . ALA A 1 82 ? -10.938 -10.259 14.703 1.00 83.12 82 ALA A C 1
ATOM 663 O O . ALA A 1 82 ? -11.998 -10.776 15.047 1.00 83.12 82 ALA A O 1
ATOM 664 N N . ASN A 1 83 ? -9.837 -10.983 14.476 1.00 82.69 83 ASN A N 1
ATOM 665 C CA . ASN A 1 83 ? -9.769 -12.436 14.658 1.00 82.69 83 ASN A CA 1
ATOM 666 C C . ASN A 1 83 ? -9.880 -12.840 16.134 1.00 82.69 83 ASN A C 1
ATOM 668 O O . ASN A 1 83 ? -10.434 -13.892 16.440 1.00 82.69 83 ASN A O 1
ATOM 672 N N . ALA A 1 84 ? -9.407 -11.989 17.045 1.00 84.88 84 ALA A N 1
ATOM 673 C CA . ALA A 1 84 ? -9.611 -12.123 18.485 1.00 84.88 84 ALA A CA 1
ATOM 674 C C . ALA A 1 84 ? -11.010 -11.664 18.948 1.00 84.88 84 ALA A C 1
ATOM 676 O O . ALA A 1 84 ? -11.245 -11.537 20.147 1.00 84.88 84 ALA A O 1
ATOM 677 N N . VAL A 1 85 ? -11.943 -11.421 18.016 1.00 84.81 85 VAL A N 1
ATOM 678 C CA . VAL A 1 85 ? -13.338 -11.037 18.295 1.00 84.81 85 VAL A CA 1
ATOM 679 C C . VAL A 1 85 ? -13.445 -9.691 19.035 1.00 84.81 85 VAL A C 1
ATOM 681 O O . VAL A 1 85 ? -14.425 -9.404 19.719 1.00 84.81 85 VAL A O 1
ATOM 684 N N . VAL A 1 86 ? -12.449 -8.813 18.877 1.00 85.69 86 VAL A N 1
ATOM 685 C CA . VAL A 1 86 ? -12.543 -7.423 19.341 1.00 85.69 86 VAL A CA 1
ATOM 686 C C . VAL A 1 86 ? -13.603 -6.696 18.513 1.00 85.69 86 VAL A C 1
ATOM 688 O O . VAL A 1 86 ? -13.694 -6.882 17.296 1.00 85.69 86 VAL A O 1
ATOM 691 N N . SER A 1 87 ? -14.412 -5.857 19.167 1.00 89.38 87 SER A N 1
ATOM 692 C CA . SER A 1 87 ? -15.455 -5.098 18.478 1.00 89.38 87 SER A CA 1
ATOM 693 C C . SER A 1 87 ? -14.856 -4.185 17.407 1.00 89.38 87 SER A C 1
ATOM 695 O O . SER A 1 87 ? -13.798 -3.574 17.590 1.00 89.38 87 SER A O 1
ATOM 697 N N . ALA A 1 88 ? -15.553 -4.070 16.277 1.00 86.50 88 ALA A N 1
ATOM 698 C CA . ALA A 1 88 ? -15.106 -3.214 15.187 1.00 86.50 88 ALA A CA 1
ATOM 699 C C . ALA A 1 88 ? -14.960 -1.753 15.641 1.00 86.50 88 ALA A C 1
ATOM 701 O O . ALA A 1 88 ? -13.989 -1.109 15.262 1.00 86.50 88 ALA A O 1
ATOM 702 N N . ASP A 1 89 ? -15.848 -1.260 16.511 1.00 88.75 89 ASP A N 1
ATOM 703 C CA . ASP A 1 89 ? -15.780 0.103 17.054 1.00 88.75 89 ASP A CA 1
ATOM 704 C C . ASP A 1 89 ? -14.496 0.351 17.855 1.00 88.75 89 ASP A C 1
ATOM 706 O O . ASP A 1 89 ? -13.844 1.382 17.676 1.00 88.75 89 ASP A O 1
ATOM 710 N N . ALA A 1 90 ? -14.076 -0.615 18.681 1.00 89.00 90 ALA A N 1
ATOM 711 C CA . ALA A 1 90 ? -12.821 -0.516 19.422 1.00 89.00 90 ALA A CA 1
ATOM 712 C C . ALA A 1 90 ? -11.614 -0.500 18.473 1.00 89.00 90 ALA A C 1
ATOM 714 O O . ALA A 1 90 ? -10.692 0.292 18.662 1.00 89.00 90 ALA A O 1
ATOM 715 N N . ILE A 1 91 ? -11.636 -1.319 17.417 1.00 87.62 91 ILE A N 1
ATOM 716 C CA . ILE A 1 91 ? -10.586 -1.344 16.389 1.00 87.62 91 ILE A CA 1
ATOM 717 C C . ILE A 1 91 ? -10.525 -0.007 15.641 1.00 87.62 91 ILE A C 1
ATOM 719 O O . ILE A 1 91 ? -9.456 0.585 15.527 1.00 87.62 91 ILE A O 1
ATOM 723 N N . ILE A 1 92 ? -11.663 0.495 15.159 1.00 87.12 92 ILE A N 1
ATOM 724 C CA . ILE A 1 92 ? -11.758 1.750 14.397 1.00 87.12 92 ILE A CA 1
ATOM 725 C C . ILE A 1 92 ? -11.275 2.927 15.243 1.00 87.12 92 ILE A C 1
ATOM 727 O O . ILE A 1 92 ? -10.499 3.748 14.752 1.00 87.12 92 ILE A O 1
ATOM 731 N N . SER A 1 93 ? -11.685 2.983 16.514 1.00 86.69 93 SER A N 1
ATOM 732 C CA . SER A 1 93 ? -11.232 4.008 17.455 1.00 86.69 93 SER A CA 1
ATOM 733 C C . SER A 1 93 ? -9.726 3.914 17.711 1.00 86.69 93 SER A C 1
ATOM 735 O O . SER A 1 93 ? -9.040 4.933 17.724 1.00 86.69 93 SER A O 1
ATOM 737 N N . GLN A 1 94 ? -9.190 2.704 17.890 1.00 86.12 94 GLN A N 1
ATOM 738 C CA . GLN A 1 94 ? -7.768 2.470 18.162 1.00 86.12 94 GLN A CA 1
ATOM 739 C C . GLN A 1 94 ? -6.867 2.786 16.955 1.00 86.12 94 GLN A C 1
ATOM 741 O O . GLN A 1 94 ? -5.730 3.250 17.123 1.00 86.12 94 GLN A O 1
ATOM 746 N N . GLU A 1 95 ? -7.355 2.519 15.742 1.00 83.25 95 GLU A N 1
ATOM 747 C CA . GLU A 1 95 ? -6.658 2.768 14.474 1.00 83.25 95 GLU A CA 1
ATOM 748 C C . GLU A 1 95 ? -6.924 4.173 13.908 1.00 83.25 95 GLU A C 1
ATOM 750 O O . GLU A 1 95 ? -6.241 4.603 12.974 1.00 83.25 95 GLU A O 1
ATOM 755 N N . ASN A 1 96 ? -7.855 4.918 14.515 1.00 83.19 96 ASN A N 1
ATOM 756 C CA . ASN A 1 96 ? -8.263 6.263 14.116 1.00 83.19 96 ASN A CA 1
ATOM 757 C C . ASN A 1 96 ? -8.716 6.314 12.645 1.00 83.19 96 ASN A C 1
ATOM 759 O O . ASN A 1 96 ? -8.242 7.118 11.839 1.00 83.19 96 ASN A O 1
ATOM 763 N N . TRP A 1 97 ? -9.600 5.385 12.280 1.00 83.50 97 TRP A N 1
ATOM 764 C CA . TRP A 1 97 ? -10.168 5.282 10.936 1.00 83.50 97 TRP A CA 1
ATOM 765 C C . TRP A 1 97 ? -11.506 6.007 10.820 1.00 83.50 97 TRP A C 1
ATOM 767 O O . TRP A 1 97 ? -12.232 6.174 11.793 1.00 83.50 97 TRP A O 1
ATOM 777 N N . SER A 1 98 ? -11.855 6.402 9.594 1.00 79.12 98 SER A N 1
ATOM 778 C CA . SER A 1 98 ? -13.050 7.204 9.293 1.00 79.12 98 SER A CA 1
ATOM 779 C C . SER A 1 98 ? -14.388 6.500 9.539 1.00 79.12 98 SER A C 1
ATOM 781 O O . SER A 1 98 ? -15.425 7.152 9.470 1.00 79.12 98 SER A O 1
ATOM 783 N N . GLY A 1 99 ? -14.394 5.191 9.803 1.00 85.12 99 GLY A N 1
ATOM 784 C CA . GLY A 1 99 ? -15.603 4.460 10.168 1.00 85.12 99 GLY A CA 1
ATOM 785 C C . GLY A 1 99 ? -15.562 2.972 9.833 1.00 85.12 99 GLY A C 1
ATOM 786 O O . GLY A 1 99 ? -14.594 2.453 9.269 1.00 85.12 99 GLY A O 1
ATOM 787 N N . PHE A 1 100 ? -16.663 2.292 10.158 1.00 85.69 100 PHE A N 1
ATOM 788 C CA . PHE A 1 100 ? -16.818 0.849 9.965 1.00 85.69 100 PHE A CA 1
ATOM 789 C C . PHE A 1 100 ? -16.696 0.424 8.508 1.00 85.69 100 PHE A C 1
ATOM 791 O O . PHE A 1 100 ? -16.030 -0.561 8.208 1.00 85.69 100 PHE A O 1
ATOM 798 N N . GLU A 1 101 ? -17.278 1.193 7.591 1.00 84.44 101 GLU A N 1
ATOM 799 C CA . GLU A 1 101 ? -17.216 0.889 6.164 1.00 84.44 101 GLU A CA 1
ATOM 800 C C . GLU A 1 101 ? -15.770 0.858 5.650 1.00 84.44 101 GLU A C 1
ATOM 802 O O . GLU A 1 101 ? -15.411 -0.009 4.854 1.00 84.44 101 GLU A O 1
ATOM 807 N N . THR A 1 102 ? -14.921 1.766 6.141 1.00 80.62 102 THR A N 1
ATOM 808 C CA . THR A 1 102 ? -13.500 1.799 5.790 1.00 80.62 102 THR A CA 1
ATOM 809 C C . THR A 1 102 ? -12.799 0.523 6.244 1.00 80.62 102 THR A C 1
ATOM 811 O O . THR A 1 102 ? -12.090 -0.099 5.453 1.00 80.62 102 THR A O 1
ATOM 814 N N . PHE A 1 103 ? -13.035 0.108 7.490 1.00 82.50 103 PHE A N 1
ATOM 815 C CA . PHE A 1 103 ? -12.502 -1.140 8.023 1.00 82.50 103 PHE A CA 1
ATOM 816 C C . PHE A 1 103 ? -13.002 -2.354 7.232 1.00 82.50 103 PHE A C 1
ATOM 818 O O . PHE A 1 103 ? -12.191 -3.097 6.684 1.00 82.50 103 PHE A O 1
ATOM 825 N N . ASP A 1 104 ? -14.318 -2.543 7.139 1.00 82.62 104 ASP A N 1
ATOM 826 C CA . ASP A 1 104 ? -14.920 -3.768 6.610 1.00 82.62 104 ASP A CA 1
ATOM 827 C C . ASP A 1 104 ? -14.690 -3.952 5.102 1.00 82.62 104 ASP A C 1
ATOM 829 O O . ASP A 1 104 ? -14.539 -5.085 4.651 1.00 82.62 104 ASP A O 1
ATOM 833 N N . LYS A 1 105 ? -14.619 -2.865 4.318 1.00 78.44 105 LYS A N 1
ATOM 834 C CA . LYS A 1 105 ? -14.406 -2.956 2.863 1.00 78.44 105 LYS A CA 1
ATOM 835 C C . LYS A 1 105 ? -12.941 -3.036 2.449 1.00 78.44 105 LYS A C 1
ATOM 837 O O . LYS A 1 105 ? -12.650 -3.691 1.452 1.00 78.44 105 LYS A O 1
ATOM 842 N N . TYR A 1 106 ? -12.038 -2.344 3.147 1.00 74.94 106 TYR A N 1
ATOM 843 C CA . TYR A 1 106 ? -10.663 -2.157 2.659 1.00 74.94 106 TYR A CA 1
ATOM 844 C C . TYR A 1 106 ? -9.589 -2.804 3.534 1.00 74.94 106 TYR A C 1
ATOM 846 O O . TYR A 1 106 ? -8.531 -3.153 3.016 1.00 74.94 106 TYR A O 1
ATOM 854 N N . TYR A 1 107 ? -9.834 -2.969 4.836 1.00 76.06 107 TYR A N 1
ATOM 855 C CA . TYR A 1 107 ? -8.820 -3.455 5.780 1.00 76.06 107 TYR A CA 1
ATOM 856 C C . TYR A 1 107 ? -9.136 -4.832 6.367 1.00 76.06 107 TYR A C 1
ATOM 858 O O . TYR A 1 107 ? -8.226 -5.551 6.782 1.00 76.06 107 TYR A O 1
ATOM 866 N N . ARG A 1 108 ? -10.408 -5.232 6.388 1.00 77.56 108 ARG A N 1
ATOM 867 C CA . ARG A 1 108 ? -10.835 -6.550 6.844 1.00 77.56 108 ARG A CA 1
ATOM 868 C C . ARG A 1 108 ? -10.607 -7.579 5.739 1.00 77.56 108 ARG A C 1
ATOM 870 O O . ARG A 1 108 ? -11.436 -7.760 4.856 1.00 77.56 108 ARG A O 1
ATOM 877 N N . LEU A 1 109 ? -9.475 -8.277 5.815 1.00 71.81 109 LEU A N 1
ATOM 878 C CA . LEU A 1 109 ? -9.103 -9.296 4.825 1.00 71.81 109 LEU A CA 1
ATOM 879 C C . LEU A 1 109 ? -10.041 -10.505 4.807 1.00 71.81 109 LEU A C 1
ATOM 881 O O . LEU A 1 109 ? -10.170 -11.160 3.777 1.00 71.81 109 LEU A O 1
ATOM 885 N N . ASN A 1 110 ? -10.678 -10.823 5.935 1.00 70.19 110 ASN A N 1
ATOM 886 C CA . ASN A 1 110 ? -11.590 -11.950 6.013 1.00 70.19 110 ASN A CA 1
ATOM 887 C C . ASN A 1 110 ? -12.755 -11.686 6.972 1.00 70.19 110 ASN A C 1
ATOM 889 O O . ASN A 1 110 ? -12.604 -11.083 8.037 1.00 70.19 110 ASN A O 1
ATOM 893 N N . ARG A 1 111 ? -13.934 -12.166 6.579 1.00 71.81 111 ARG A N 1
ATOM 894 C CA . ARG A 1 111 ? -15.147 -12.172 7.404 1.00 71.81 111 ARG A CA 1
ATOM 895 C C . ARG A 1 111 ? -15.370 -13.515 8.102 1.00 71.81 111 ARG A C 1
ATOM 897 O O . ARG A 1 111 ? -16.085 -13.554 9.096 1.00 71.81 111 ARG A O 1
ATOM 904 N N . ASN A 1 112 ? -14.715 -14.572 7.624 1.00 63.38 112 ASN A N 1
ATOM 905 C CA . ASN A 1 112 ? -14.800 -15.919 8.168 1.00 63.38 112 ASN A CA 1
ATOM 906 C C . ASN A 1 112 ? -13.672 -16.157 9.177 1.00 63.38 112 ASN A C 1
ATOM 908 O O . ASN A 1 112 ? -12.494 -16.076 8.839 1.00 63.38 112 ASN A O 1
ATOM 912 N N . SER A 1 113 ? -14.026 -16.529 10.402 1.00 56.28 113 SER A N 1
ATOM 913 C CA . SER A 1 113 ? -13.102 -16.816 11.511 1.00 56.28 113 SER A CA 1
ATOM 914 C C . SER A 1 113 ? -12.222 -18.068 11.322 1.00 56.28 113 SER A C 1
ATOM 916 O O . SER A 1 113 ? -11.468 -18.418 12.222 1.00 56.28 113 SER A O 1
ATOM 918 N N . GLY A 1 114 ? -12.303 -18.754 10.173 1.00 53.94 114 GLY A N 1
ATOM 919 C CA . GLY A 1 114 ? -11.690 -20.070 9.954 1.00 53.94 114 GLY A CA 1
ATOM 920 C C . GLY A 1 114 ? -10.473 -20.127 9.023 1.00 53.94 114 GLY A C 1
ATOM 921 O O . GLY A 1 114 ? -9.946 -21.215 8.818 1.00 53.94 114 GLY A O 1
ATOM 922 N N . VAL A 1 115 ? -10.022 -1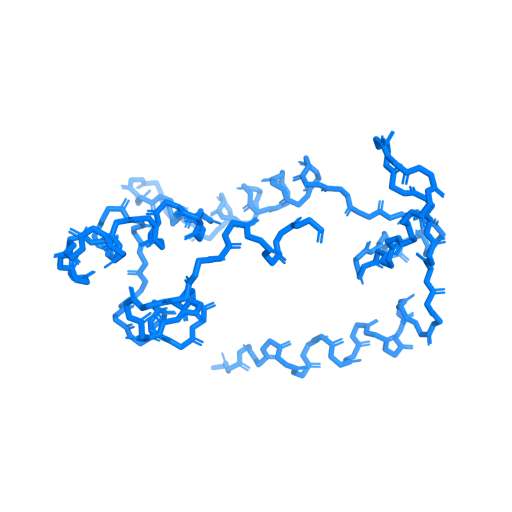9.015 8.426 1.00 54.75 115 VAL A N 1
ATOM 923 C CA . VAL A 1 115 ? -8.902 -19.055 7.460 1.00 54.75 115 VAL A CA 1
ATOM 924 C C . VAL A 1 115 ? -7.620 -18.543 8.109 1.00 54.75 115 VAL A C 1
ATOM 926 O O . VAL A 1 115 ? -7.522 -17.376 8.490 1.00 54.75 115 VAL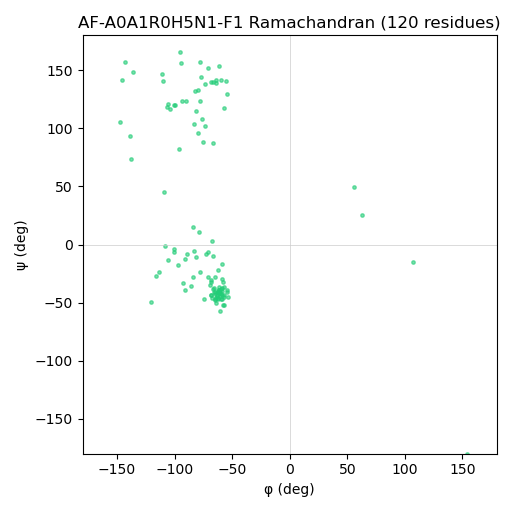 A O 1
ATOM 929 N N . ASN A 1 116 ? -6.629 -19.428 8.221 1.00 52.62 116 ASN A N 1
ATOM 930 C CA . ASN A 1 116 ? -5.319 -19.128 8.787 1.00 52.62 116 ASN A CA 1
ATOM 931 C C . ASN A 1 116 ? -4.476 -18.317 7.784 1.00 52.62 116 ASN A C 1
ATOM 933 O O . ASN A 1 116 ? -3.733 -18.870 6.975 1.00 52.62 116 ASN A O 1
ATOM 937 N N . LEU A 1 117 ? -4.623 -16.990 7.838 1.00 53.69 117 LEU A N 1
ATOM 938 C CA . LEU A 1 117 ? -3.937 -16.016 6.973 1.00 53.69 117 LEU A CA 1
ATOM 939 C C . LEU A 1 117 ? -2.402 -16.074 7.065 1.00 53.69 117 LEU A C 1
ATOM 941 O O . LEU A 1 117 ? -1.727 -15.581 6.166 1.00 53.69 117 LEU A O 1
ATOM 945 N N . THR A 1 118 ? -1.846 -16.696 8.108 1.00 48.12 118 THR A N 1
ATOM 946 C CA . THR A 1 118 ? -0.395 -16.882 8.283 1.00 48.12 118 THR A CA 1
ATOM 947 C C . THR A 1 118 ? 0.228 -17.647 7.110 1.00 48.12 118 THR A C 1
ATOM 949 O O . THR A 1 118 ? 1.342 -17.335 6.705 1.00 48.12 118 THR A O 1
ATOM 952 N N . ASN A 1 119 ? -0.519 -18.573 6.497 1.00 45.97 119 ASN A N 1
ATOM 953 C CA . ASN A 1 119 ? -0.054 -19.359 5.349 1.00 45.97 119 ASN A CA 1
ATOM 954 C C . ASN A 1 119 ? -0.210 -18.634 3.999 1.00 45.97 119 ASN A C 1
ATOM 956 O O . ASN A 1 119 ? 0.208 -19.170 2.982 1.00 45.97 119 ASN A O 1
ATOM 960 N N . SER A 1 120 ? -0.841 -17.456 3.962 1.00 49.16 120 SER A N 1
ATOM 961 C CA . SER A 1 120 ? -1.060 -16.675 2.730 1.00 49.16 120 SER A CA 1
ATOM 962 C C . SER A 1 120 ? -0.072 -15.518 2.562 1.00 49.16 120 SER A C 1
ATOM 964 O O . SER A 1 120 ? -0.152 -14.789 1.577 1.00 49.16 120 SER A O 1
ATOM 966 N N . ILE A 1 121 ? 0.801 -15.304 3.552 1.00 47.38 121 ILE A N 1
ATOM 967 C CA . ILE A 1 121 ? 1.814 -14.235 3.573 1.00 47.38 121 ILE A CA 1
ATOM 968 C C . ILE A 1 121 ? 3.207 -14.783 3.187 1.00 47.38 121 ILE A C 1
ATOM 970 O O . ILE A 1 121 ? 4.138 -13.998 3.020 1.00 47.38 121 ILE A O 1
ATOM 974 N N . LEU A 1 122 ? 3.335 -16.108 3.023 1.00 39.38 122 LEU A N 1
ATOM 975 C CA . LEU A 1 122 ? 4.530 -16.789 2.516 1.00 39.38 122 LEU A CA 1
ATOM 976 C C . LEU A 1 122 ? 4.486 -16.903 0.991 1.00 39.38 122 LEU A C 1
ATOM 978 O O . LEU A 1 122 ? 3.475 -17.437 0.482 1.00 39.38 122 LEU A O 1
#

Secondary structure (DSSP, 8-state):
----HHHHHHHHHHHT-SS--EEEETTEEEEEEE---B-SS-TTSBPPHHHHHHHHHHHHHHHSPTTPPPPP--HHHHHHHHHTT--HHHHHHHHT-S-HHHIIIII---SSTT--GGGG--

Radius of gyration: 17.09 Å; Cα contacts (8 Å, |Δi|>4): 91; chains: 1; bounding box: 33×41×37 Å

Foldseek 3Di:
DDPPVVVVLVVCCVQQVVDWDWDQDPVGNVDTDTQSADDNVDSNHGDDPVNVVVVLVVVQVVVDDVPDDGQAPDLPVLQVCVLVVNDLVVSCVVRVHPDDCCCVPPRHPDPDSPDDCVVVVD

Mean predicted aligned error: 9.37 Å

Nearest PDB structures (foldseek):
  5u91-assembly1_F  TM=3.155E-01  e=7.807E-01  synthetic construct
  5hxy-assembly4_D  TM=4.259E-01  e=2.323E+00  Thermoplasma acidophilum DSM 1728

pLDDT: mean 80.89, std 12.31, range [39.38, 93.81]

Solvent-accessible surface area (backbone atoms only — not comparable to full-atom values): 7686 Å² total; per-residue (Å²): 135,85,83,50,64,69,59,54,49,51,55,43,29,68,76,57,47,68,62,91,51,68,42,59,34,96,89,41,75,92,41,71,44,64,56,81,46,50,39,85,93,42,62,87,40,68,57,49,71,72,56,54,54,50,51,51,52,54,53,48,64,73,72,52,57,96,89,61,82,77,57,56,88,56,47,67,62,50,42,54,39,48,72,68,68,46,55,66,68,60,43,32,64,74,34,48,52,97,40,67,67,55,42,61,72,76,46,47,89,65,92,63,95,80,70,72,61,77,73,72,77,109

Sequence (122 aa):
MLLCLVYAYKIYKEKVAYLPFPRPHLNDNNIDVNHLFRYINDKTKPLFVDRISRDIKSITGMIIKKGDTIPKARAIGAILAANAVVSADAIISQENWSGFETFDKYYRLNRNSGVNLTNSIL